Protein AF-A0A2K5IT65-F1 (afdb_monomer)

Mean predicted aligned error: 13.85 Å

Foldseek 3Di:
DDDDDDDDDDDDDPPPPCVPPPPPPDPPPVPVVVLLVVLLVVVLVVLVVVCVVLVHDLPDADAAEDEDPPVCPSVVVSCVVCVVVSCVRSVYHYYYDDDDPPDDDSDDDDDDDDSDDD

Secondary structure (DSSP, 8-state):
-------------------------------HHHHHHHHHHHHHHHHHHHHHHTT--TTS---EEE---TTTHHHHHHHHHTHHHHHHHH-S-EEESPPPTTS---------------

Sequence (118 aa):
MYTFAQATGGTAQFEAHSDAQALVLLDVTPDQSMVDEGMAREVINRIQKLRKKCSLVPTDEITVYYKAKSEGRYLNNVIESHTDFIFATIKAPLKPYPVSPSDEVLIQEKTQVSPEFH

InterPro domains:
  IPR023586 Isoleucine-tRNA ligase, type 2 [PTHR42780] (4-112)

Organism: Colobus angolensis palliatus (NCBI:txid336983)

Nearest PDB structures (foldseek):
  7wrs-assembly1_B  TM=9.332E-01  e=6.684E-08  Gallus gallus
  8wnd-assembly1_A  TM=8.998E-01  e=1.574E-03  Saccharomyces cerevisiae
  5euc-assembly1_B  TM=5.246E-01  e=2.718E+00  Trypanosoma cruzi strain CL Brener
  8c6r-assembly1_A  TM=3.694E-01  e=9.202E-01  Agrobacterium tumefaciens
  8cdo-assembly1_A  TM=3.617E-01  e=1.265E+00  Agrobacterium tumefaciens

pLDDT: mean 74.47, std 20.79, range [34.03, 93.44]

Solvent-accessible surface area (backbone atoms only — not comparable to full-atom values): 8153 Å² total; per-residue (Å²): 143,84,84,90,82,88,84,89,86,81,96,75,79,93,73,83,77,72,68,78,76,77,79,80,81,75,82,78,61,78,57,62,64,59,57,37,50,52,49,44,51,48,54,48,54,50,55,54,51,52,37,52,76,71,72,54,57,89,85,60,89,56,78,47,70,46,78,70,60,98,83,26,63,60,60,51,50,32,48,65,77,37,41,67,64,46,32,74,72,66,71,39,59,76,42,70,57,77,77,58,93,88,60,84,82,89,78,87,86,87,81,86,87,74,92,77,87,128

Radius of gyration: 27.53 Å; Cα contacts (8 Å, |Δi|>4): 60; chains: 1; bounding box: 74×35×68 Å

Structure (mmCIF, N/CA/C/O backbone):
data_AF-A0A2K5IT65-F1
#
_entry.id   AF-A0A2K5IT65-F1
#
loop_
_atom_site.group_PDB
_atom_site.id
_atom_site.type_symbol
_atom_site.label_atom_id
_atom_site.label_alt_id
_atom_site.label_comp_id
_atom_site.label_asym_id
_atom_site.label_entity_id
_atom_site.label_seq_id
_atom_site.pdbx_PDB_ins_code
_atom_site.Cartn_x
_atom_site.Cartn_y
_atom_site.Cartn_z
_atom_site.occupancy
_atom_site.B_iso_or_equiv
_atom_site.auth_seq_id
_atom_site.auth_comp_id
_atom_site.auth_asym_id
_atom_site.auth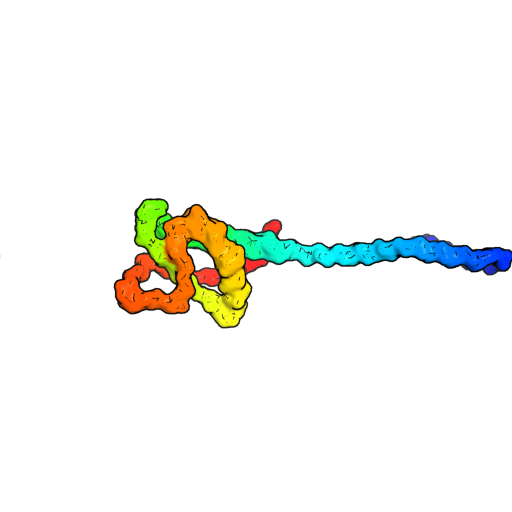_atom_id
_atom_site.pdbx_PDB_model_num
ATOM 1 N N . MET A 1 1 ? 53.528 -0.517 -23.993 1.00 41.59 1 MET A N 1
ATOM 2 C CA . MET A 1 1 ? 54.253 -0.045 -25.192 1.00 41.59 1 MET A CA 1
ATOM 3 C C . MET A 1 1 ? 54.888 -1.256 -25.861 1.00 41.59 1 MET A C 1
ATOM 5 O O . MET A 1 1 ? 56.001 -1.604 -25.499 1.00 41.59 1 MET A O 1
ATOM 9 N N . TYR A 1 2 ? 54.175 -1.939 -26.759 1.00 34.69 2 TYR A N 1
ATOM 10 C CA . TYR A 1 2 ? 54.758 -3.005 -27.581 1.00 34.69 2 TYR A CA 1
ATOM 11 C C . TYR A 1 2 ? 54.248 -2.867 -29.017 1.00 34.69 2 TYR A C 1
ATOM 13 O O . TYR A 1 2 ? 53.066 -2.624 -29.246 1.00 34.69 2 TYR A O 1
ATOM 21 N N . THR A 1 3 ? 55.202 -2.914 -29.941 1.00 40.16 3 THR A N 1
ATOM 22 C CA . THR A 1 3 ? 55.154 -2.413 -31.318 1.00 40.16 3 THR A CA 1
ATOM 23 C C . THR A 1 3 ? 54.688 -3.484 -32.306 1.00 40.16 3 THR A C 1
ATOM 25 O O . THR A 1 3 ? 55.042 -4.652 -32.177 1.00 40.16 3 THR A O 1
ATOM 28 N N . PHE A 1 4 ? 53.916 -3.055 -33.307 1.00 41.62 4 PHE A N 1
ATOM 29 C CA . PHE A 1 4 ? 53.435 -3.842 -34.447 1.00 41.62 4 PHE A CA 1
ATOM 30 C C . PHE A 1 4 ? 54.568 -4.193 -35.428 1.00 41.62 4 PHE A C 1
ATOM 32 O O . PHE A 1 4 ? 55.376 -3.329 -35.767 1.00 41.62 4 PHE A O 1
ATOM 39 N N . ALA A 1 5 ? 54.559 -5.412 -35.972 1.00 43.38 5 ALA A N 1
ATOM 40 C CA . ALA A 1 5 ? 55.272 -5.756 -37.201 1.00 43.38 5 ALA A CA 1
ATOM 41 C C . ALA A 1 5 ? 54.333 -6.557 -38.114 1.00 43.38 5 ALA A C 1
ATOM 43 O O . ALA A 1 5 ? 53.915 -7.663 -37.780 1.00 43.38 5 ALA A O 1
ATOM 44 N N . GLN A 1 6 ? 53.978 -5.965 -39.252 1.00 45.03 6 GLN A N 1
ATOM 45 C CA . GLN A 1 6 ? 53.212 -6.597 -40.320 1.00 45.03 6 GLN A CA 1
ATOM 46 C C . GLN A 1 6 ? 54.204 -7.140 -41.354 1.00 45.03 6 GLN A C 1
ATOM 48 O O . GLN A 1 6 ? 55.008 -6.378 -41.887 1.00 45.03 6 GLN A O 1
ATOM 53 N N . ALA A 1 7 ? 54.152 -8.443 -41.632 1.00 39.12 7 ALA A N 1
ATOM 54 C CA . ALA A 1 7 ? 54.879 -9.069 -42.731 1.00 39.12 7 ALA A CA 1
ATOM 55 C C . ALA A 1 7 ? 53.872 -9.630 -43.741 1.00 39.12 7 ALA A C 1
ATOM 57 O O . ALA A 1 7 ? 52.944 -10.358 -43.392 1.00 39.12 7 ALA A O 1
ATOM 58 N N . THR A 1 8 ? 54.046 -9.218 -44.990 1.00 43.62 8 THR A N 1
ATOM 59 C CA . THR A 1 8 ? 53.269 -9.579 -46.171 1.00 43.62 8 THR A CA 1
ATOM 60 C C . THR A 1 8 ? 53.804 -10.862 -46.809 1.00 43.62 8 THR A C 1
ATOM 62 O O . THR A 1 8 ? 55.013 -11.028 -46.946 1.00 43.62 8 THR A O 1
ATOM 65 N N . GLY A 1 9 ? 52.902 -11.725 -47.290 1.00 36.69 9 GLY A N 1
ATOM 66 C CA . GLY A 1 9 ? 53.214 -12.718 -48.326 1.00 36.69 9 GLY A CA 1
ATOM 67 C C . GLY A 1 9 ? 52.650 -14.117 -48.077 1.00 36.69 9 GLY A C 1
ATOM 68 O O . GLY A 1 9 ? 53.158 -14.845 -47.234 1.00 36.69 9 GLY A O 1
ATOM 69 N N . GLY A 1 10 ? 51.655 -14.520 -48.875 1.00 34.03 10 GLY A N 1
ATOM 70 C CA . GLY A 1 10 ? 51.246 -15.923 -48.996 1.00 34.03 10 GLY A CA 1
ATOM 71 C C . GLY A 1 10 ? 49.784 -16.104 -49.393 1.00 34.03 10 GLY A C 1
ATOM 72 O O . GLY A 1 10 ? 48.895 -16.026 -48.556 1.00 34.03 10 GLY A O 1
ATOM 73 N N . THR A 1 11 ? 49.526 -16.359 -50.674 1.00 45.88 11 THR A N 1
ATOM 74 C CA . THR A 1 11 ? 48.224 -16.797 -51.193 1.00 45.88 11 THR A CA 1
ATOM 75 C C . THR A 1 11 ? 47.867 -18.190 -50.668 1.00 45.88 11 THR A C 1
ATOM 77 O O . THR A 1 11 ? 48.517 -19.155 -51.064 1.00 45.88 11 THR A O 1
ATOM 80 N N . ALA A 1 12 ? 46.811 -18.318 -49.861 1.00 40.81 12 ALA A N 1
ATOM 81 C CA . ALA A 1 12 ? 46.063 -19.567 -49.708 1.00 40.81 12 ALA A CA 1
ATOM 82 C C . ALA A 1 12 ? 44.671 -19.310 -49.103 1.00 40.81 12 ALA A C 1
ATOM 84 O O . ALA A 1 12 ? 44.557 -18.820 -47.988 1.00 40.81 12 ALA A O 1
ATOM 85 N N . GLN A 1 13 ? 43.651 -19.681 -49.883 1.00 43.72 13 GLN A N 1
ATOM 86 C CA . GLN A 1 13 ? 42.321 -20.137 -49.466 1.00 43.72 13 GLN A CA 1
ATOM 87 C C . GLN A 1 13 ? 41.456 -19.175 -48.635 1.00 43.72 13 GLN A C 1
ATOM 89 O O . GLN A 1 13 ? 41.585 -19.026 -47.426 1.00 43.72 13 GLN A O 1
ATOM 94 N N . PHE A 1 14 ? 40.466 -18.599 -49.322 1.00 43.28 14 PHE A N 1
ATOM 95 C CA . PHE A 1 14 ? 39.227 -18.139 -48.708 1.00 43.28 14 PHE A CA 1
ATOM 96 C C . PHE A 1 14 ? 38.537 -19.318 -48.001 1.00 43.28 14 PHE A C 1
ATOM 98 O O . PHE A 1 14 ? 37.712 -20.003 -48.595 1.00 43.28 14 PHE A O 1
ATOM 105 N N . GLU A 1 15 ? 38.843 -19.530 -46.728 1.00 35.16 15 GLU A N 1
ATOM 106 C CA . GLU A 1 15 ? 37.903 -20.118 -45.777 1.00 35.16 15 GLU A CA 1
ATOM 107 C C . GLU A 1 15 ? 37.405 -18.987 -44.886 1.00 35.16 15 GLU A C 1
ATOM 109 O O . GLU A 1 15 ? 37.878 -18.751 -43.777 1.00 35.16 15 GLU A O 1
ATOM 114 N N . ALA A 1 16 ? 36.428 -18.241 -45.403 1.00 41.69 16 ALA A N 1
ATOM 115 C CA . ALA A 1 16 ? 35.559 -17.441 -44.557 1.00 41.69 16 ALA A CA 1
ATOM 116 C C . ALA A 1 16 ? 34.657 -18.405 -43.773 1.00 41.69 16 ALA A C 1
ATOM 118 O O . ALA A 1 16 ? 33.470 -18.539 -44.059 1.00 41.69 16 ALA A O 1
ATOM 119 N N . HIS A 1 17 ? 35.225 -19.102 -42.789 1.00 43.69 17 HIS A N 1
ATOM 120 C CA . HIS A 1 17 ? 34.434 -19.689 -41.722 1.00 43.69 17 HIS A CA 1
ATOM 121 C C . HIS A 1 17 ? 34.071 -18.545 -40.773 1.00 43.69 17 HIS A C 1
ATOM 123 O O . HIS A 1 17 ? 34.653 -18.365 -39.706 1.00 43.69 17 HIS A O 1
ATOM 129 N N . SER A 1 18 ? 33.136 -17.699 -41.216 1.00 44.59 18 SER A N 1
ATOM 130 C CA . SER A 1 18 ? 32.352 -16.867 -40.308 1.00 44.59 18 SER A CA 1
ATOM 131 C C . SER A 1 18 ? 31.440 -17.802 -39.529 1.00 44.59 18 SER A C 1
ATOM 133 O O . SER A 1 18 ? 30.239 -17.873 -39.778 1.00 44.59 18 SER A O 1
ATOM 135 N N . ASP A 1 19 ? 32.041 -18.553 -38.610 1.00 45.25 19 ASP A N 1
ATOM 136 C CA . ASP A 1 19 ? 31.306 -19.196 -37.544 1.00 45.25 19 ASP A CA 1
ATOM 137 C C . ASP A 1 19 ? 30.700 -18.049 -36.749 1.00 45.25 19 ASP A C 1
ATOM 139 O O . ASP A 1 19 ? 31.412 -17.186 -36.225 1.00 45.25 19 ASP A O 1
ATOM 143 N N . ALA A 1 20 ? 29.378 -17.950 -36.833 1.00 53.56 20 ALA A N 1
ATOM 144 C CA . ALA A 1 20 ? 28.599 -16.845 -36.327 1.00 53.56 20 ALA A CA 1
ATOM 145 C C . ALA A 1 20 ? 28.956 -16.603 -34.856 1.00 53.56 20 ALA A C 1
ATOM 147 O O . ALA A 1 20 ? 28.435 -17.264 -33.959 1.00 53.56 20 ALA A O 1
ATOM 148 N N . GLN A 1 21 ? 29.838 -15.631 -34.601 1.00 50.88 21 GLN A N 1
ATOM 149 C CA . GLN A 1 21 ? 29.978 -15.042 -33.282 1.00 50.88 21 GLN A CA 1
ATOM 150 C C . GLN A 1 21 ? 28.667 -14.315 -33.022 1.00 50.88 21 GLN A C 1
ATOM 152 O O . GLN A 1 21 ? 28.487 -13.153 -33.384 1.00 50.88 21 GLN A O 1
ATOM 157 N N . ALA A 1 22 ? 27.711 -15.050 -32.461 1.00 55.25 22 ALA A N 1
ATOM 158 C CA . ALA A 1 22 ? 26.505 -14.489 -31.906 1.00 55.25 22 ALA A CA 1
ATOM 159 C C . ALA A 1 22 ? 26.941 -13.481 -30.840 1.00 55.25 22 ALA A C 1
ATOM 161 O O . ALA A 1 22 ? 27.386 -13.840 -29.750 1.00 55.25 22 ALA A O 1
ATOM 162 N N . LEU A 1 23 ? 26.861 -12.202 -31.190 1.00 40.75 23 LEU A N 1
ATOM 163 C CA . LEU A 1 23 ? 27.019 -11.118 -30.246 1.00 40.75 23 LEU A CA 1
ATOM 164 C C . LEU A 1 23 ? 25.726 -11.064 -29.428 1.00 40.75 23 LEU A C 1
ATOM 166 O O . LEU A 1 23 ? 24.722 -10.507 -29.869 1.00 40.75 23 LEU A O 1
ATOM 170 N N . VAL A 1 24 ? 25.721 -11.691 -28.253 1.00 47.12 24 VAL A N 1
ATOM 171 C CA . VAL A 1 24 ? 24.620 -11.534 -27.299 1.00 47.12 24 VAL A CA 1
ATOM 172 C C . VAL A 1 24 ? 24.844 -10.219 -26.557 1.00 47.12 24 VAL A C 1
ATOM 174 O O . VAL A 1 24 ? 25.583 -10.154 -25.578 1.00 47.12 24 VAL A O 1
ATOM 177 N N . LEU A 1 25 ? 24.221 -9.151 -27.050 1.00 37.69 25 LEU A N 1
ATOM 178 C CA . LEU A 1 25 ? 24.023 -7.920 -26.289 1.00 37.69 25 LEU A CA 1
ATOM 179 C C . LEU A 1 25 ? 22.907 -8.181 -25.272 1.00 37.69 25 LEU A C 1
ATOM 181 O O . LEU A 1 25 ? 21.728 -8.029 -25.580 1.00 37.69 25 LEU A O 1
ATOM 185 N N . LEU A 1 26 ? 23.280 -8.639 -24.078 1.00 42.16 26 LEU A N 1
ATOM 186 C CA . LEU A 1 26 ? 22.360 -8.694 -22.949 1.00 42.16 26 LEU A CA 1
ATOM 187 C C . LEU A 1 26 ? 22.270 -7.283 -22.360 1.00 42.16 26 LEU A C 1
ATOM 189 O O . LEU A 1 26 ? 23.191 -6.829 -21.682 1.00 42.16 26 LEU A O 1
ATOM 193 N N . ASP A 1 27 ? 21.182 -6.581 -22.663 1.00 43.19 27 ASP A N 1
ATOM 194 C CA . ASP A 1 27 ? 20.818 -5.346 -21.974 1.00 43.19 27 ASP A CA 1
ATOM 195 C C . ASP A 1 27 ? 20.469 -5.700 -20.519 1.00 43.19 27 ASP A C 1
ATOM 197 O O . ASP A 1 27 ? 19.353 -6.106 -20.205 1.00 43.19 27 ASP A O 1
ATOM 201 N N . VAL A 1 28 ? 21.462 -5.639 -19.629 1.00 50.66 28 VAL A N 1
ATOM 202 C CA . VAL A 1 28 ? 21.251 -5.622 -18.176 1.00 50.66 28 VAL A CA 1
ATOM 203 C C . VAL A 1 28 ? 20.919 -4.190 -17.772 1.00 50.66 28 VAL A C 1
ATOM 205 O O . VAL A 1 28 ? 21.689 -3.500 -17.104 1.00 50.66 28 VAL A O 1
ATOM 208 N N . THR A 1 29 ? 19.745 -3.725 -18.187 1.00 53.25 29 THR A N 1
ATOM 209 C CA . THR A 1 29 ? 19.055 -2.682 -17.433 1.00 53.25 29 THR A CA 1
ATOM 210 C C . THR A 1 29 ? 18.845 -3.268 -16.028 1.00 53.25 29 THR A C 1
ATOM 212 O O . THR A 1 29 ? 18.441 -4.431 -15.950 1.00 53.25 29 THR A O 1
ATOM 215 N N . PRO A 1 30 ? 19.165 -2.573 -14.913 1.00 53.09 30 PRO A N 1
ATOM 216 C CA . PRO A 1 30 ? 18.783 -3.063 -13.587 1.00 53.09 30 PRO A CA 1
ATOM 217 C C . PRO A 1 30 ? 17.314 -3.462 -13.665 1.00 53.09 30 PRO A C 1
ATOM 219 O O . PRO A 1 30 ? 16.506 -2.652 -14.117 1.00 53.09 30 PRO A O 1
ATOM 222 N N . ASP A 1 31 ? 17.022 -4.731 -13.367 1.00 71.56 31 ASP A N 1
ATOM 223 C CA . ASP A 1 31 ? 15.739 -5.352 -13.682 1.00 71.56 31 ASP A CA 1
ATOM 224 C C . ASP A 1 31 ? 14.635 -4.458 -13.118 1.00 71.56 31 ASP A C 1
ATOM 226 O O . ASP A 1 31 ? 14.492 -4.330 -11.902 1.00 71.56 31 ASP A O 1
ATOM 230 N N . GLN A 1 32 ? 13.925 -3.745 -13.998 1.00 75.81 32 GLN A N 1
ATOM 231 C CA . GLN A 1 32 ? 12.949 -2.727 -13.609 1.00 75.81 32 GLN A CA 1
ATOM 232 C C . GLN A 1 32 ? 11.921 -3.327 -12.639 1.00 75.81 32 GLN A C 1
ATOM 234 O O . GLN A 1 32 ? 11.434 -2.631 -11.752 1.00 75.81 32 GLN A O 1
ATOM 239 N N . SER A 1 33 ? 11.684 -4.642 -12.729 1.00 81.75 33 SER A N 1
ATOM 240 C CA . SER A 1 33 ? 10.854 -5.385 -11.786 1.00 81.75 33 SER A CA 1
ATOM 241 C C . SER A 1 33 ? 11.377 -5.349 -10.343 1.00 81.75 33 SER A C 1
ATOM 243 O O . SER A 1 33 ? 10.582 -5.194 -9.421 1.00 81.75 33 SER A O 1
ATOM 245 N N . MET A 1 34 ? 12.694 -5.405 -10.116 1.00 84.81 34 MET A N 1
ATOM 246 C CA . MET A 1 34 ? 13.295 -5.285 -8.782 1.00 84.81 34 MET A CA 1
ATOM 247 C C . MET A 1 34 ? 13.089 -3.884 -8.197 1.00 84.81 34 MET A C 1
ATOM 249 O O . MET A 1 34 ? 12.836 -3.740 -6.999 1.00 84.81 34 MET A O 1
ATOM 253 N N . VAL A 1 35 ? 13.184 -2.848 -9.036 1.00 84.50 35 VAL A N 1
ATOM 254 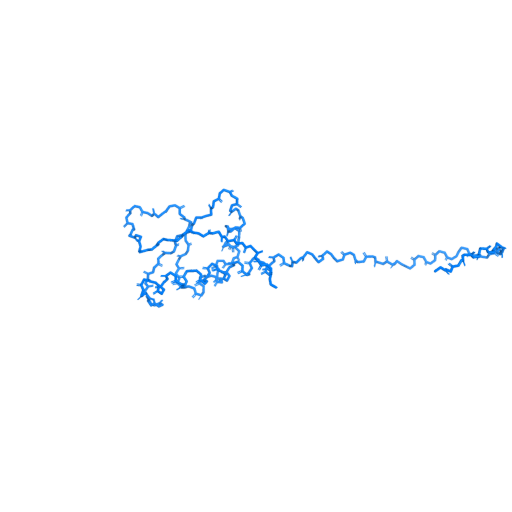C CA . VAL A 1 35 ? 12.950 -1.455 -8.622 1.00 84.50 35 VAL A CA 1
ATOM 255 C C . VAL A 1 35 ? 11.471 -1.242 -8.289 1.00 84.50 35 VAL A C 1
ATOM 257 O O . VAL A 1 35 ? 11.148 -0.658 -7.250 1.00 84.50 35 VAL A O 1
ATOM 260 N N . ASP A 1 36 ? 10.577 -1.765 -9.126 1.00 88.44 36 ASP A N 1
ATOM 261 C CA . ASP A 1 36 ? 9.129 -1.693 -8.937 1.00 88.44 36 ASP A CA 1
ATOM 262 C C . ASP A 1 36 ? 8.702 -2.432 -7.660 1.00 88.44 36 ASP A C 1
ATOM 264 O O . ASP A 1 36 ? 7.960 -1.892 -6.837 1.00 88.44 36 ASP A O 1
ATOM 268 N N . GLU A 1 37 ? 9.231 -3.636 -7.429 1.00 90.12 37 GLU A N 1
ATOM 269 C CA . GLU A 1 37 ? 8.951 -4.418 -6.225 1.00 90.12 37 GLU A CA 1
ATOM 270 C C . GLU A 1 37 ? 9.514 -3.728 -4.969 1.00 90.12 37 GLU A C 1
ATOM 272 O O . GLU A 1 37 ? 8.863 -3.686 -3.920 1.00 90.12 37 GLU A O 1
ATOM 277 N N . GLY A 1 38 ? 10.712 -3.139 -5.059 1.00 89.50 38 GLY A N 1
ATOM 278 C CA . GLY A 1 38 ? 11.293 -2.304 -4.004 1.00 89.50 38 GLY A CA 1
ATOM 279 C C . GLY A 1 38 ? 10.388 -1.123 -3.643 1.00 89.50 38 GLY A C 1
ATOM 280 O O . GLY A 1 38 ? 10.121 -0.872 -2.464 1.00 89.50 38 GLY A O 1
ATOM 281 N N . MET A 1 39 ? 9.825 -0.462 -4.652 1.00 89.56 39 MET A N 1
ATOM 282 C CA . MET A 1 39 ? 8.855 0.615 -4.464 1.00 89.56 39 MET A CA 1
ATOM 283 C C . MET A 1 39 ? 7.538 0.124 -3.857 1.00 89.56 39 MET A C 1
ATOM 285 O O . MET A 1 39 ? 7.016 0.762 -2.940 1.00 89.56 39 MET A O 1
ATOM 289 N N . ALA A 1 40 ? 7.025 -1.034 -4.276 1.00 91.12 40 ALA A N 1
ATOM 290 C CA . ALA A 1 40 ? 5.848 -1.645 -3.661 1.00 91.12 40 ALA A CA 1
ATOM 291 C C . ALA A 1 40 ? 6.084 -1.951 -2.168 1.00 91.12 40 ALA A C 1
ATOM 293 O O . ALA A 1 40 ? 5.232 -1.656 -1.322 1.00 91.12 40 ALA A O 1
ATOM 294 N N . ARG A 1 41 ? 7.272 -2.464 -1.810 1.00 93.44 41 ARG A N 1
ATOM 295 C CA . ARG A 1 41 ? 7.679 -2.668 -0.407 1.00 93.44 41 ARG A CA 1
ATOM 296 C C . ARG A 1 41 ? 7.743 -1.359 0.367 1.00 93.44 41 ARG A C 1
ATOM 298 O O . ARG A 1 41 ? 7.321 -1.317 1.525 1.00 93.44 41 ARG A O 1
ATOM 305 N N . GLU A 1 42 ? 8.245 -0.286 -0.238 1.00 91.38 42 GLU A N 1
ATOM 306 C CA . GLU A 1 42 ? 8.233 1.018 0.414 1.00 91.38 42 GLU A CA 1
ATOM 307 C C . GLU A 1 42 ? 6.799 1.494 0.686 1.00 91.38 42 GLU A C 1
ATOM 309 O O . GLU A 1 42 ? 6.505 1.881 1.820 1.00 91.38 42 GLU A O 1
ATOM 314 N N . VAL A 1 43 ? 5.888 1.392 -0.286 1.00 90.56 43 VAL A N 1
ATOM 315 C CA . VAL A 1 43 ? 4.466 1.738 -0.102 1.00 90.56 43 VAL A CA 1
ATOM 316 C C . VAL A 1 43 ? 3.868 0.976 1.085 1.00 90.56 43 VAL A C 1
ATOM 318 O O . VAL A 1 43 ? 3.302 1.596 1.991 1.00 90.56 43 VAL A O 1
ATOM 321 N N . ILE A 1 44 ? 4.065 -0.345 1.145 1.00 93.19 44 ILE A N 1
ATOM 322 C CA . ILE A 1 44 ? 3.6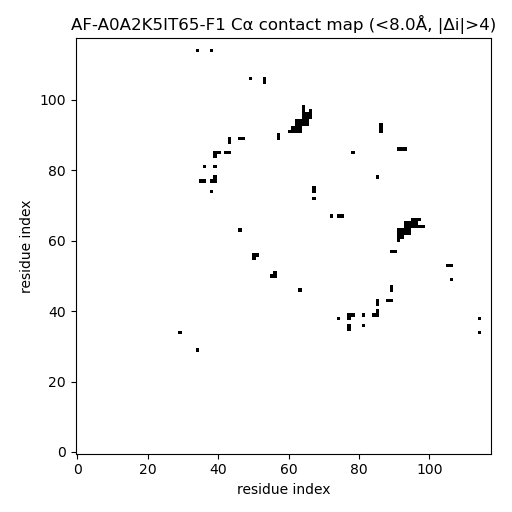24 -1.188 2.268 1.00 93.19 44 ILE A CA 1
ATOM 323 C C . ILE A 1 44 ? 4.193 -0.672 3.594 1.00 93.19 44 ILE A C 1
ATOM 325 O O . 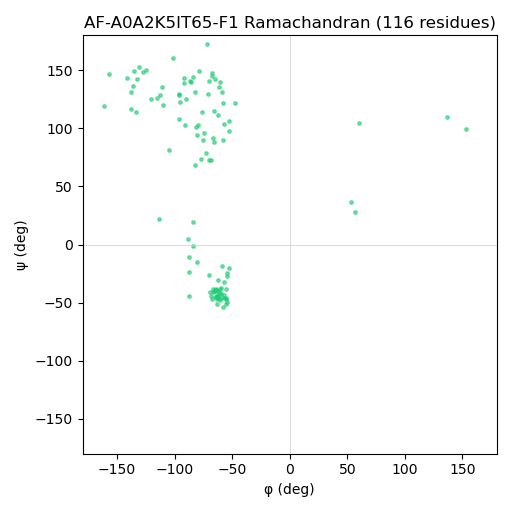ILE A 1 44 ? 3.448 -0.449 4.554 1.00 93.19 44 ILE A O 1
ATOM 329 N N . ASN A 1 45 ? 5.506 -0.444 3.655 1.00 93.44 45 ASN A N 1
ATOM 330 C CA . ASN A 1 45 ? 6.185 0.009 4.866 1.00 93.44 45 ASN A CA 1
ATOM 331 C C . ASN A 1 45 ? 5.635 1.350 5.365 1.00 93.44 45 ASN A C 1
ATOM 333 O O . ASN A 1 45 ? 5.509 1.560 6.575 1.00 93.44 45 ASN A O 1
ATOM 337 N N . ARG A 1 46 ? 5.290 2.269 4.457 1.00 91.75 46 ARG A N 1
ATOM 338 C CA . ARG A 1 46 ? 4.688 3.558 4.822 1.00 91.75 46 ARG A CA 1
ATOM 339 C C . ARG A 1 46 ? 3.291 3.377 5.392 1.00 91.75 46 ARG A C 1
ATOM 341 O O . ARG A 1 46 ? 3.022 3.896 6.473 1.00 91.75 46 ARG A O 1
ATOM 348 N N . ILE A 1 47 ? 2.446 2.582 4.739 1.00 92.12 47 ILE A N 1
ATOM 349 C CA . ILE A 1 47 ? 1.091 2.279 5.220 1.00 92.12 47 ILE A CA 1
ATOM 350 C C . ILE A 1 47 ? 1.146 1.663 6.623 1.00 92.12 47 ILE A C 1
ATOM 352 O O . ILE A 1 47 ? 0.443 2.101 7.533 1.00 92.12 47 ILE A O 1
ATOM 356 N N . GLN A 1 48 ? 2.041 0.700 6.842 1.00 92.75 48 GLN A N 1
ATOM 357 C CA . GLN A 1 48 ? 2.212 0.065 8.148 1.00 92.75 48 GLN A CA 1
ATOM 358 C C . GLN A 1 48 ? 2.708 1.042 9.224 1.00 92.75 48 GLN A C 1
ATOM 360 O O . GLN A 1 48 ? 2.246 0.985 10.365 1.00 92.75 48 GLN A O 1
ATOM 365 N N . LYS A 1 49 ? 3.627 1.957 8.886 1.00 93.38 49 LYS A N 1
ATOM 366 C CA . LYS A 1 49 ? 4.072 3.015 9.808 1.00 93.38 49 LYS A CA 1
ATOM 367 C C . LYS A 1 49 ? 2.920 3.949 10.183 1.00 93.38 49 LYS A C 1
ATOM 369 O O . LYS A 1 49 ? 2.782 4.268 11.360 1.00 93.38 49 LYS A O 1
ATOM 374 N N . LEU A 1 50 ? 2.086 4.352 9.222 1.00 93.19 50 LEU A N 1
ATOM 375 C CA . LEU A 1 50 ? 0.903 5.182 9.475 1.00 93.19 50 LEU A CA 1
ATOM 376 C C . LEU A 1 50 ? -0.101 4.475 10.387 1.00 93.19 50 LEU A C 1
ATOM 378 O O . LEU A 1 50 ? -0.548 5.061 11.368 1.00 93.19 50 LEU A O 1
ATOM 382 N N . ARG A 1 51 ? -0.360 3.187 10.139 1.00 92.62 51 ARG A N 1
ATOM 383 C CA . ARG A 1 51 ? -1.233 2.361 10.982 1.00 92.62 51 ARG A CA 1
ATOM 384 C C . ARG A 1 51 ? -0.778 2.361 12.444 1.00 92.62 51 ARG A C 1
ATOM 386 O O . ARG A 1 51 ? -1.575 2.612 13.342 1.00 92.62 51 ARG A O 1
ATOM 393 N N . L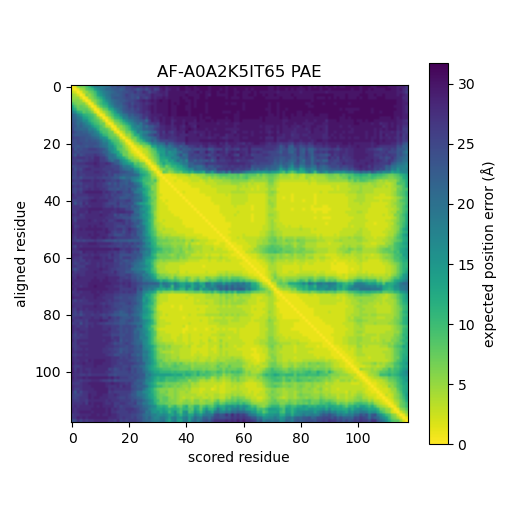YS A 1 52 ? 0.526 2.172 12.674 1.00 92.50 52 LYS A N 1
ATOM 394 C CA . LYS A 1 52 ? 1.128 2.213 14.017 1.00 92.50 52 LYS A CA 1
ATOM 395 C C . LYS A 1 52 ? 1.027 3.592 14.675 1.00 92.50 52 LYS A C 1
ATOM 397 O O . LYS A 1 52 ? 0.775 3.654 15.871 1.00 92.50 52 LYS A O 1
ATOM 402 N N . LYS A 1 53 ? 1.201 4.689 13.923 1.00 93.38 53 LYS A N 1
ATOM 403 C CA . LYS A 1 53 ? 1.059 6.064 14.450 1.00 93.38 53 LYS A CA 1
ATOM 404 C C . LYS A 1 53 ? -0.363 6.351 14.950 1.00 93.38 53 LYS A C 1
ATOM 406 O O . LYS A 1 53 ? -0.521 7.125 15.885 1.00 93.38 53 LYS A O 1
ATOM 411 N N . CYS A 1 54 ? -1.368 5.714 14.352 1.00 91.69 54 CYS A N 1
ATOM 412 C CA . CYS A 1 54 ? -2.766 5.792 14.779 1.00 91.69 54 CYS A CA 1
ATOM 413 C C . CYS A 1 54 ? -3.151 4.742 15.832 1.00 91.69 54 CYS A C 1
ATOM 415 O O . CYS A 1 54 ? -4.326 4.641 16.168 1.00 91.69 54 CYS A O 1
ATOM 417 N N . SER A 1 55 ? -2.199 3.941 16.330 1.00 92.12 55 SER A N 1
ATOM 418 C CA . SER A 1 55 ? -2.455 2.828 17.258 1.00 92.12 55 SER A CA 1
ATOM 419 C C . SER A 1 55 ? -3.449 1.781 16.732 1.00 92.12 55 SER A C 1
ATOM 421 O O . SER A 1 55 ? -4.112 1.109 17.516 1.00 92.12 55 SER A O 1
ATOM 423 N N . LEU A 1 56 ? -3.533 1.624 15.409 1.00 91.00 56 LEU A N 1
ATOM 424 C CA . LEU A 1 56 ? -4.419 0.662 14.756 1.00 91.00 56 LEU A CA 1
ATOM 425 C C . LEU A 1 56 ? -3.771 -0.730 14.693 1.00 91.00 56 LEU A C 1
ATOM 427 O O . LEU A 1 56 ? -2.567 -0.873 14.446 1.00 91.00 56 LEU A O 1
ATOM 431 N N . VAL A 1 57 ? -4.584 -1.769 14.844 1.00 87.94 57 VAL A N 1
ATOM 432 C CA . VAL A 1 57 ? -4.205 -3.185 14.761 1.00 87.94 57 VAL A CA 1
ATOM 433 C C . VAL A 1 57 ? -4.599 -3.792 13.407 1.00 87.94 57 VAL A C 1
ATOM 435 O O . VAL A 1 57 ? -5.460 -3.244 12.723 1.00 87.94 57 VAL A O 1
ATOM 438 N N . PRO A 1 58 ? -4.000 -4.926 12.978 1.00 82.88 58 PRO A N 1
ATOM 439 C CA . PRO A 1 58 ? -4.287 -5.569 11.688 1.00 82.88 58 PRO A CA 1
ATOM 440 C C . PRO A 1 58 ? -5.756 -5.909 11.408 1.00 82.88 58 PRO A C 1
ATOM 442 O O . PRO A 1 58 ? -6.131 -6.015 10.242 1.00 82.88 58 PRO A O 1
ATOM 445 N N . THR A 1 59 ? -6.561 -6.085 12.455 1.00 86.62 59 THR A N 1
ATOM 446 C CA . THR A 1 59 ? -7.995 -6.397 12.380 1.00 86.62 59 THR A CA 1
ATOM 447 C C . THR A 1 59 ? -8.871 -5.177 12.122 1.00 86.62 59 THR A C 1
ATOM 449 O O . THR A 1 59 ? -10.032 -5.354 11.776 1.00 86.62 59 THR A O 1
ATOM 452 N N . ASP A 1 60 ? -8.341 -3.963 12.286 1.00 89.56 60 ASP A N 1
ATOM 453 C CA . ASP A 1 60 ? -9.117 -2.747 12.057 1.00 89.56 60 ASP A CA 1
ATOM 454 C C . ASP A 1 60 ? -9.386 -2.562 10.566 1.00 89.56 60 ASP A C 1
ATOM 456 O O . ASP A 1 60 ? -8.460 -2.597 9.747 1.00 89.56 60 ASP A O 1
ATOM 460 N N . GLU A 1 61 ? -10.645 -2.326 10.216 1.00 90.50 61 GLU A N 1
ATOM 461 C CA . GLU A 1 61 ? -11.038 -2.028 8.847 1.00 90.50 61 GLU A CA 1
ATOM 462 C C . GLU A 1 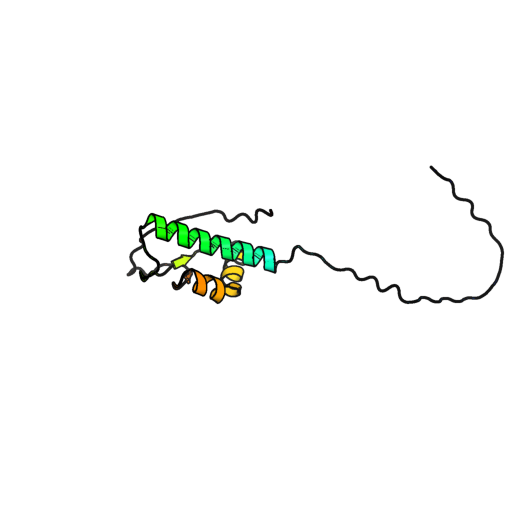61 ? -10.671 -0.581 8.506 1.00 90.50 61 GLU A C 1
ATOM 464 O O . GLU A 1 61 ? -11.208 0.372 9.067 1.00 90.50 61 GLU A O 1
ATOM 469 N N . ILE A 1 62 ? -9.733 -0.417 7.574 1.00 91.69 62 ILE A N 1
ATOM 470 C CA . ILE A 1 62 ? -9.298 0.887 7.071 1.00 91.69 62 ILE A CA 1
ATOM 471 C C . ILE A 1 62 ? -9.291 0.891 5.550 1.00 91.69 62 ILE A C 1
ATOM 473 O O . ILE A 1 62 ? -9.070 -0.139 4.917 1.00 91.69 62 ILE A O 1
ATOM 477 N N . THR A 1 63 ? -9.467 2.070 4.960 1.00 92.88 63 THR A N 1
ATOM 478 C CA . THR A 1 63 ? -9.225 2.296 3.532 1.00 92.88 63 THR A CA 1
ATOM 479 C C . THR A 1 63 ? -8.026 3.217 3.378 1.00 92.88 63 THR A C 1
ATOM 481 O O . THR A 1 63 ? -7.963 4.278 3.997 1.00 92.88 63 THR A O 1
ATOM 484 N N . VAL A 1 64 ? -7.065 2.815 2.552 1.00 92.50 64 VAL A N 1
ATOM 485 C CA . VAL A 1 64 ? -5.879 3.615 2.258 1.00 92.50 64 VAL A CA 1
ATOM 486 C C . VAL A 1 64 ? -6.118 4.387 0.971 1.00 92.50 64 VAL A C 1
ATOM 488 O O . VAL A 1 64 ? -6.454 3.799 -0.055 1.00 92.50 64 VAL A O 1
ATOM 491 N N . TYR A 1 65 ? -5.897 5.698 1.011 1.00 92.31 65 TYR A N 1
ATOM 492 C CA . TYR A 1 65 ? -5.964 6.549 -0.171 1.00 92.31 65 TYR A CA 1
ATOM 493 C C . TYR A 1 65 ? -4.573 7.055 -0.556 1.00 92.31 65 TYR A C 1
ATOM 495 O O . TYR A 1 65 ? -3.813 7.497 0.306 1.00 92.31 65 TYR A O 1
ATOM 503 N N . TYR A 1 66 ? -4.240 7.025 -1.848 1.00 89.50 66 TYR A N 1
ATOM 504 C CA . TYR A 1 66 ? -2.951 7.498 -2.359 1.00 89.50 66 TYR A CA 1
ATOM 505 C C . TYR A 1 66 ? -3.117 8.553 -3.453 1.00 89.50 66 TYR A C 1
ATOM 507 O O . TYR A 1 66 ? -4.084 8.565 -4.211 1.00 89.50 66 TYR A O 1
ATOM 515 N N . LYS A 1 67 ? -2.144 9.461 -3.553 1.00 86.50 67 LYS A N 1
ATOM 516 C CA . LYS A 1 67 ? -2.070 10.446 -4.633 1.00 86.50 67 LYS A CA 1
ATOM 517 C C . LYS A 1 67 ? -0.636 10.579 -5.110 1.00 86.50 67 LYS A C 1
ATOM 519 O O . LYS A 1 67 ? 0.214 11.070 -4.369 1.00 86.50 67 LYS A O 1
ATOM 524 N N . ALA A 1 68 ? -0.394 10.224 -6.363 1.00 81.62 68 ALA A N 1
ATOM 525 C CA . ALA A 1 68 ? 0.849 10.558 -7.034 1.00 81.62 68 ALA A CA 1
ATOM 526 C C . ALA A 1 68 ? 0.732 11.968 -7.655 1.00 81.62 68 ALA A C 1
ATOM 528 O O . ALA A 1 68 ? -0.327 12.358 -8.151 1.00 81.62 68 ALA A O 1
ATOM 529 N N . LYS A 1 69 ? 1.793 12.783 -7.582 1.00 75.50 69 LYS A N 1
ATOM 530 C CA . LYS A 1 69 ? 1.855 14.067 -8.316 1.00 75.50 69 LYS A CA 1
ATOM 531 C C . LYS A 1 69 ? 2.025 13.810 -9.819 1.00 75.50 69 LYS A C 1
ATOM 533 O O . LYS A 1 69 ? 2.225 12.676 -10.205 1.00 75.50 69 LYS A O 1
ATOM 538 N N . SER A 1 70 ? 1.957 14.841 -10.660 1.00 54.16 70 SER A N 1
ATOM 539 C CA . SER A 1 70 ? 1.895 14.780 -12.135 1.00 54.16 70 SER A CA 1
ATOM 540 C C . SER A 1 70 ? 2.986 13.952 -12.849 1.00 54.16 70 SER A C 1
ATOM 542 O O . SER A 1 70 ? 2.763 13.513 -13.970 1.00 54.16 70 SER A O 1
ATOM 544 N N . GLU A 1 71 ? 4.130 13.683 -12.212 1.00 56.91 71 GLU A N 1
ATOM 545 C CA . GLU A 1 71 ? 5.176 12.750 -12.694 1.00 56.91 71 GLU A CA 1
ATOM 546 C C . GLU A 1 71 ? 4.896 11.274 -12.319 1.00 56.91 71 GLU A C 1
ATOM 548 O O . GLU A 1 71 ? 5.618 10.348 -12.670 1.00 56.91 71 GLU A O 1
ATOM 553 N N . GLY A 1 72 ? 3.800 11.037 -11.609 1.00 61.34 72 GLY A N 1
ATOM 554 C CA . GLY A 1 72 ? 3.460 9.838 -10.857 1.00 61.34 72 GLY A CA 1
ATOM 555 C C . GLY A 1 72 ? 2.828 8.701 -11.645 1.00 61.34 72 GLY A C 1
ATOM 556 O O . GLY A 1 72 ? 2.232 7.821 -11.027 1.00 61.34 72 GLY A O 1
ATOM 557 N N . ARG A 1 73 ? 2.971 8.678 -12.979 1.00 72.94 73 ARG A N 1
ATOM 558 C CA . ARG A 1 73 ? 2.626 7.475 -13.759 1.00 72.94 73 ARG A CA 1
ATOM 559 C C . ARG A 1 73 ? 3.385 6.262 -13.241 1.00 72.94 73 ARG A C 1
ATOM 561 O O . ARG A 1 73 ? 2.802 5.199 -13.124 1.00 72.94 73 ARG A O 1
ATOM 568 N N . TYR A 1 74 ? 4.643 6.453 -12.855 1.00 83.00 74 TYR A N 1
ATOM 569 C CA . TYR A 1 74 ? 5.459 5.389 -12.290 1.00 83.00 74 TYR A CA 1
ATOM 570 C C . TYR A 1 74 ? 4.836 4.771 -11.029 1.00 83.00 74 TYR A C 1
ATOM 572 O O . TYR A 1 74 ? 4.600 3.570 -10.993 1.00 83.00 74 TYR A O 1
ATOM 580 N N . LEU A 1 75 ? 4.489 5.585 -10.025 1.00 83.81 75 LEU A N 1
ATOM 581 C CA . LEU A 1 75 ? 3.906 5.068 -8.783 1.00 83.81 75 LEU A CA 1
ATOM 582 C C . LEU A 1 75 ? 2.546 4.398 -9.020 1.00 83.81 75 LEU A C 1
ATOM 584 O O . LEU A 1 75 ? 2.270 3.369 -8.411 1.00 83.81 75 LEU A O 1
ATOM 588 N N . ASN A 1 76 ? 1.715 4.956 -9.907 1.00 86.44 76 ASN A N 1
ATOM 589 C CA . ASN A 1 76 ? 0.457 4.315 -10.290 1.00 86.44 76 ASN A CA 1
ATOM 590 C C . ASN A 1 76 ? 0.714 2.944 -10.922 1.00 86.44 76 ASN A C 1
ATOM 592 O O . ASN A 1 76 ? 0.122 1.971 -10.477 1.00 86.44 76 ASN A O 1
ATOM 596 N N . ASN A 1 77 ? 1.649 2.857 -11.872 1.00 87.00 77 ASN A N 1
ATOM 597 C CA . ASN A 1 77 ? 2.003 1.603 -12.531 1.00 87.00 77 ASN A CA 1
ATOM 598 C C . ASN A 1 77 ? 2.516 0.559 -11.532 1.00 87.00 77 ASN A C 1
ATOM 600 O O . ASN A 1 77 ? 2.111 -0.592 -11.619 1.00 87.00 77 ASN A O 1
ATOM 604 N N . VAL A 1 78 ? 3.369 0.953 -10.577 1.00 89.12 78 VAL A N 1
ATOM 605 C CA . VAL A 1 78 ? 3.873 0.054 -9.524 1.00 89.12 78 VAL A CA 1
ATOM 606 C C . VAL A 1 78 ? 2.734 -0.446 -8.638 1.00 89.12 78 VAL A C 1
ATOM 608 O O . VAL A 1 78 ? 2.662 -1.635 -8.338 1.00 89.12 78 VAL A O 1
ATOM 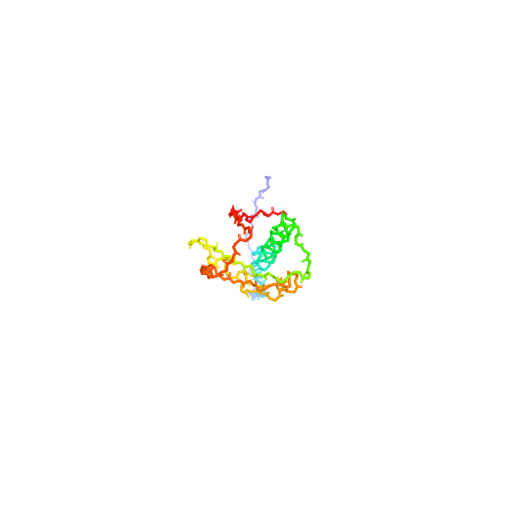611 N N . ILE A 1 79 ? 1.834 0.448 -8.216 1.00 88.50 79 ILE A N 1
A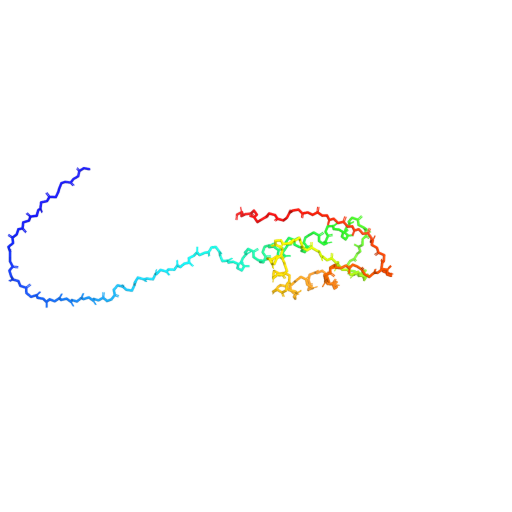TOM 612 C CA . ILE A 1 79 ? 0.683 0.074 -7.387 1.00 88.50 79 ILE A CA 1
ATOM 613 C C . ILE A 1 79 ? -0.236 -0.877 -8.157 1.00 88.50 79 ILE A C 1
ATOM 615 O O . ILE A 1 79 ? -0.640 -1.893 -7.602 1.00 88.50 79 ILE A O 1
ATOM 619 N N . GLU A 1 80 ? -0.535 -0.583 -9.421 1.00 89.31 80 GLU A N 1
ATOM 620 C CA . GLU A 1 80 ? -1.373 -1.422 -10.281 1.00 89.31 80 GLU A CA 1
ATOM 621 C C . GLU A 1 80 ? -0.730 -2.797 -10.518 1.00 89.31 80 GLU A C 1
ATOM 623 O O . GLU A 1 80 ? -1.387 -3.818 -10.324 1.00 89.31 80 GLU A O 1
ATOM 628 N N . SER A 1 81 ? 0.565 -2.852 -10.846 1.00 90.25 81 SER A N 1
ATOM 629 C CA . SER A 1 81 ? 1.277 -4.109 -11.115 1.00 90.25 81 SER A CA 1
ATOM 630 C C . SER A 1 81 ? 1.501 -4.969 -9.869 1.00 90.25 81 SER A C 1
ATOM 632 O O . SER A 1 81 ? 1.569 -6.191 -9.979 1.00 90.25 81 SER A O 1
ATOM 634 N N . HIS A 1 82 ? 1.564 -4.359 -8.681 1.00 91.75 82 HIS A N 1
ATOM 635 C CA . HIS A 1 82 ? 1.779 -5.049 -7.403 1.00 91.75 82 HIS A CA 1
ATOM 636 C C . HIS A 1 82 ? 0.558 -4.984 -6.473 1.00 91.75 82 HIS A C 1
ATOM 638 O O . HIS A 1 82 ? 0.699 -5.153 -5.259 1.00 91.75 82 HIS A O 1
ATOM 644 N N . THR A 1 83 ? -0.646 -4.755 -7.012 1.00 90.56 83 THR A N 1
ATOM 645 C CA . THR A 1 83 ? -1.868 -4.584 -6.203 1.00 90.56 83 THR A CA 1
ATOM 646 C C . THR A 1 83 ? -2.103 -5.774 -5.275 1.00 90.56 83 THR A C 1
ATOM 648 O O . THR A 1 83 ? -2.307 -5.574 -4.077 1.00 90.56 83 THR A O 1
ATOM 651 N N . ASP A 1 84 ? -1.991 -7.002 -5.784 1.00 92.62 84 ASP A N 1
ATOM 652 C CA . ASP A 1 84 ? -2.206 -8.217 -4.989 1.00 92.62 84 ASP A CA 1
ATOM 653 C C . ASP A 1 84 ? -1.163 -8.374 -3.880 1.00 92.62 84 ASP A C 1
ATOM 655 O O . ASP A 1 84 ? -1.498 -8.724 -2.748 1.00 92.62 84 ASP A O 1
ATOM 659 N N . PHE A 1 85 ? 0.100 -8.057 -4.173 1.00 92.25 85 PHE A N 1
ATOM 660 C CA . PHE A 1 85 ? 1.192 -8.117 -3.201 1.00 92.25 85 PHE A CA 1
ATOM 661 C C . PHE A 1 85 ? 0.995 -7.106 -2.064 1.00 92.25 85 PHE A C 1
ATOM 663 O O . PHE A 1 85 ? 1.123 -7.440 -0.877 1.00 92.25 85 PHE A O 1
ATOM 670 N N . ILE A 1 86 ? 0.625 -5.873 -2.419 1.00 92.75 86 ILE A N 1
ATOM 671 C CA . ILE A 1 86 ? 0.321 -4.821 -1.453 1.00 92.75 86 ILE A CA 1
ATOM 672 C C . ILE A 1 86 ? -0.889 -5.239 -0.616 1.00 92.75 86 ILE A C 1
ATOM 674 O O . ILE A 1 86 ? -0.799 -5.246 0.615 1.00 92.75 86 ILE A O 1
ATOM 678 N N . PHE A 1 87 ? -1.985 -5.654 -1.258 1.00 92.06 87 PHE A N 1
ATOM 679 C CA . PHE A 1 87 ? -3.227 -6.054 -0.598 1.00 92.06 87 PHE A CA 1
ATOM 680 C C . PHE A 1 87 ? -3.031 -7.237 0.354 1.00 92.06 87 PHE A C 1
ATOM 682 O O . PHE A 1 87 ? -3.468 -7.167 1.504 1.00 92.06 87 PHE A O 1
ATOM 689 N N . ALA A 1 88 ? -2.316 -8.282 -0.069 1.00 92.50 88 ALA A N 1
ATOM 690 C CA . ALA A 1 88 ? -2.017 -9.447 0.763 1.00 92.50 88 ALA A CA 1
ATOM 691 C C . ALA A 1 88 ? -1.283 -9.067 2.059 1.00 92.50 88 ALA A C 1
ATOM 693 O O . ALA A 1 88 ? -1.492 -9.688 3.106 1.00 92.50 88 ALA A O 1
ATOM 694 N N . THR A 1 89 ? -0.457 -8.019 2.005 1.00 92.06 89 THR A N 1
ATOM 695 C CA . THR A 1 89 ? 0.348 -7.573 3.144 1.00 92.06 89 THR A CA 1
ATOM 696 C C . THR A 1 89 ? -0.399 -6.598 4.054 1.00 92.06 89 THR A C 1
ATOM 698 O O . THR A 1 89 ? -0.328 -6.722 5.278 1.00 92.06 89 THR A O 1
ATOM 701 N N . ILE A 1 90 ? -1.111 -5.615 3.492 1.00 91.75 90 ILE A N 1
ATOM 702 C CA . ILE A 1 90 ? -1.789 -4.574 4.286 1.00 91.75 90 ILE A CA 1
ATOM 703 C C . ILE A 1 90 ? -3.201 -4.981 4.729 1.00 91.75 90 ILE A C 1
ATOM 705 O O . ILE A 1 90 ? -3.685 -4.461 5.738 1.00 91.75 90 ILE A O 1
ATOM 709 N N . LYS A 1 91 ? -3.836 -5.913 4.001 1.00 91.88 91 LYS A N 1
ATOM 710 C CA . LYS A 1 91 ? -5.213 -6.403 4.198 1.00 91.88 91 LYS A CA 1
ATOM 711 C C . LYS A 1 91 ? -6.258 -5.284 4.242 1.00 91.88 91 LYS A C 1
ATOM 713 O O . LYS A 1 91 ? -7.207 -5.334 5.015 1.00 91.88 91 LYS A O 1
ATOM 718 N N . ALA A 1 92 ? -6.046 -4.258 3.429 1.00 91.00 92 ALA A N 1
ATOM 719 C CA . ALA A 1 92 ? -6.861 -3.056 3.361 1.00 91.00 92 ALA A CA 1
ATOM 720 C C . ALA A 1 92 ? -6.994 -2.612 1.896 1.00 91.00 92 ALA A C 1
ATOM 722 O O . ALA A 1 92 ? -6.021 -2.733 1.145 1.00 91.00 92 ALA A O 1
ATOM 723 N N . PRO A 1 93 ? -8.156 -2.086 1.469 1.00 90.69 93 PRO A N 1
ATOM 724 C CA . PRO A 1 93 ? -8.305 -1.519 0.136 1.00 90.69 93 PRO A CA 1
ATOM 725 C C . PRO A 1 93 ? -7.371 -0.322 -0.066 1.00 90.69 93 PRO A C 1
ATOM 727 O O . PRO A 1 93 ? -7.289 0.559 0.794 1.00 90.69 93 PRO A O 1
ATOM 730 N N . LEU A 1 94 ? -6.716 -0.271 -1.226 1.00 90.81 94 LEU A N 1
ATOM 731 C CA . LEU A 1 94 ? -5.895 0.854 -1.666 1.00 90.81 94 LEU A CA 1
ATOM 732 C C . LEU A 1 94 ? -6.597 1.557 -2.834 1.00 90.81 94 LEU A C 1
ATOM 734 O O . LEU A 1 94 ? -6.874 0.932 -3.854 1.00 90.81 94 LEU A O 1
ATOM 738 N N . LYS A 1 95 ? -6.922 2.843 -2.676 1.00 90.19 95 LYS A N 1
ATOM 739 C CA . LYS A 1 95 ? -7.706 3.627 -3.642 1.00 90.19 95 LYS A CA 1
ATOM 740 C C . LYS A 1 95 ? -7.004 4.932 -4.029 1.00 90.19 95 LYS A C 1
ATOM 742 O O . LYS A 1 95 ? -6.326 5.532 -3.194 1.00 90.19 95 LYS A O 1
ATOM 747 N N . PRO A 1 96 ? -7.180 5.429 -5.260 1.00 88.62 96 PRO A N 1
ATOM 748 C CA . PRO A 1 96 ? -6.705 6.757 -5.621 1.00 88.62 96 PRO A CA 1
ATOM 749 C C . PRO A 1 96 ? -7.498 7.852 -4.884 1.00 88.62 96 PRO A C 1
ATOM 751 O O . PRO A 1 96 ? -8.699 7.731 -4.657 1.00 88.62 96 PRO A O 1
ATOM 754 N N . TYR A 1 97 ? -6.820 8.938 -4.519 1.00 86.31 97 TYR A N 1
ATOM 755 C CA . TYR A 1 97 ? -7.409 10.182 -4.009 1.00 86.31 97 TYR A CA 1
ATOM 756 C C . TYR A 1 97 ? -8.218 10.888 -5.123 1.00 86.31 97 TYR A C 1
ATOM 758 O O . TYR A 1 97 ? -7.771 10.859 -6.273 1.00 86.31 97 TYR A O 1
ATOM 766 N N . PRO A 1 98 ? -9.324 11.611 -4.839 1.00 87.94 98 PRO A N 1
ATOM 767 C CA . PRO A 1 98 ? -9.795 12.102 -3.539 1.00 87.94 98 PRO A CA 1
ATOM 768 C C . PRO A 1 98 ? -10.500 11.089 -2.647 1.00 87.94 98 PRO A C 1
ATOM 770 O O . PRO A 1 98 ? -11.167 10.174 -3.111 1.00 87.94 98 PRO A O 1
ATOM 773 N N . VAL A 1 99 ? -10.346 11.313 -1.340 1.00 88.31 99 VAL A N 1
ATOM 774 C CA . VAL A 1 99 ? -11.163 10.683 -0.298 1.00 88.31 99 VAL A CA 1
ATOM 775 C C . VAL A 1 99 ? -12.607 11.165 -0.460 1.00 88.31 99 VAL A C 1
ATOM 777 O O . VAL A 1 99 ? -12.832 12.330 -0.805 1.00 88.31 99 VAL A O 1
ATOM 780 N N . SER A 1 100 ? -13.579 10.282 -0.227 1.00 87.44 100 SER A N 1
ATOM 781 C CA . SER A 1 100 ? -14.989 10.671 -0.231 1.00 87.44 100 SER A CA 1
ATOM 782 C C . SER A 1 100 ? -15.248 11.736 0.846 1.00 87.44 100 SER A C 1
ATOM 784 O O . SER A 1 100 ? -14.731 11.597 1.951 1.00 87.44 100 SER A O 1
ATOM 786 N N . PRO A 1 101 ? -16.074 12.770 0.599 1.00 84.50 101 PRO A N 1
ATOM 787 C CA . PRO A 1 101 ? -16.402 13.779 1.613 1.00 84.50 101 PRO A CA 1
ATOM 788 C C . PRO A 1 101 ? -17.048 13.211 2.886 1.00 84.50 101 PRO A C 1
ATOM 790 O O . PRO A 1 101 ? -17.089 13.893 3.904 1.00 84.50 1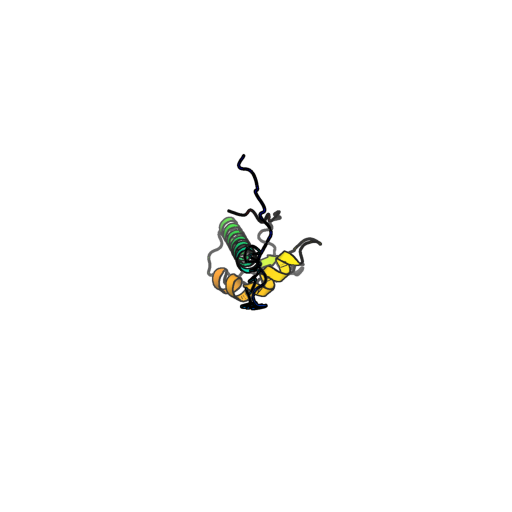01 PRO A O 1
ATOM 793 N N . SER A 1 102 ? -17.592 11.993 2.812 1.00 87.12 102 SER A N 1
ATOM 794 C CA . SER A 1 102 ? -18.219 11.287 3.934 1.00 87.12 102 SER A CA 1
ATOM 795 C C . SER A 1 102 ? -17.242 10.458 4.774 1.00 87.12 102 SER A C 1
ATOM 797 O O . SER A 1 102 ? -17.639 9.992 5.838 1.00 87.12 102 SER A O 1
ATOM 799 N N . ASP A 1 103 ? -16.002 10.264 4.318 1.00 85.75 103 ASP A N 1
ATOM 800 C CA . ASP A 1 103 ? -15.004 9.463 5.029 1.00 85.75 103 ASP A CA 1
ATOM 801 C C . ASP A 1 103 ? -14.156 10.355 5.955 1.00 85.75 103 ASP A C 1
ATOM 803 O O . ASP A 1 103 ? -13.720 11.446 5.576 1.00 85.75 103 ASP A O 1
ATOM 807 N N . GLU A 1 104 ? -13.866 9.871 7.164 1.00 88.06 104 GLU A N 1
ATOM 808 C CA . GLU A 1 104 ? -12.962 10.542 8.102 1.00 88.06 104 GLU A CA 1
ATOM 809 C C . GLU A 1 104 ? -11.492 10.224 7.779 1.00 88.06 104 GLU A C 1
ATOM 811 O O . GLU A 1 104 ? -11.097 9.066 7.622 1.00 88.06 104 GLU A O 1
ATOM 816 N N . VAL A 1 105 ? -10.649 11.259 7.707 1.00 89.88 105 VAL A N 1
ATOM 817 C CA . VAL A 1 105 ? -9.206 11.098 7.479 1.00 89.88 105 VAL A CA 1
ATOM 818 C C . VAL A 1 105 ? -8.483 10.985 8.819 1.00 89.88 105 VAL A C 1
ATOM 820 O O . VAL A 1 105 ? -8.224 11.988 9.477 1.00 89.88 105 VAL A O 1
ATOM 823 N N . LEU A 1 106 ? -8.099 9.761 9.190 1.00 89.31 106 LEU A N 1
ATOM 824 C CA . LEU A 1 106 ? -7.385 9.486 10.446 1.00 89.31 106 LEU A CA 1
ATOM 825 C C . LEU A 1 106 ? -5.953 10.043 10.459 1.00 89.31 106 LEU A C 1
ATOM 827 O O . LEU A 1 106 ? -5.472 10.545 11.472 1.00 89.31 106 LEU A O 1
ATOM 831 N N . ILE A 1 107 ? -5.243 9.914 9.335 1.00 90.81 107 ILE A N 1
ATOM 832 C CA . ILE A 1 107 ? -3.868 10.391 9.173 1.00 90.81 107 ILE A CA 1
ATOM 833 C C . ILE A 1 107 ? -3.550 10.615 7.697 1.00 90.81 107 ILE A C 1
ATOM 835 O O . ILE A 1 107 ? -4.013 9.880 6.825 1.00 90.81 107 ILE A O 1
ATOM 839 N N . GLN A 1 108 ? -2.715 11.613 7.419 1.00 90.19 108 GLN A N 1
ATOM 840 C CA . GLN A 1 108 ? -2.206 11.894 6.084 1.00 90.19 108 GLN A CA 1
ATOM 841 C C . GLN A 1 108 ? -0.710 12.201 6.152 1.00 90.19 108 GLN A C 1
ATOM 843 O O . GLN A 1 108 ? -0.255 12.959 7.006 1.00 90.19 108 GLN A O 1
ATOM 848 N N . GLU A 1 109 ? 0.057 11.642 5.220 1.00 88.06 109 GLU A N 1
ATOM 849 C CA . GLU A 1 109 ? 1.485 11.916 5.073 1.00 88.06 109 GLU A CA 1
ATOM 850 C C . GLU A 1 109 ? 1.798 12.204 3.602 1.00 88.06 109 GLU A C 1
ATOM 852 O O . GLU A 1 109 ? 1.213 11.615 2.692 1.00 88.06 109 GLU A O 1
ATOM 857 N N . LYS A 1 110 ? 2.702 13.157 3.367 1.00 86.19 110 LYS A N 1
ATOM 858 C CA . LYS A 1 110 ? 3.211 13.497 2.039 1.00 86.19 110 LYS A CA 1
ATOM 859 C C . LYS A 1 110 ? 4.714 13.289 2.043 1.00 86.19 110 LYS A C 1
ATOM 861 O O . LYS A 1 110 ? 5.417 13.903 2.840 1.00 86.19 110 LYS A O 1
ATOM 866 N N . THR A 1 111 ? 5.191 12.491 1.099 1.00 77.44 111 THR A N 1
ATOM 867 C CA . THR A 1 111 ? 6.586 12.051 1.040 1.00 77.44 111 THR A CA 1
ATOM 868 C C . THR A 1 111 ? 7.105 12.157 -0.388 1.00 77.44 111 THR A C 1
ATOM 870 O O . THR A 1 111 ? 6.335 12.045 -1.343 1.00 77.44 111 THR A O 1
ATOM 873 N N . GLN A 1 112 ? 8.404 12.418 -0.526 1.00 74.00 112 GLN A N 1
ATOM 874 C CA . GLN A 1 112 ? 9.123 12.207 -1.780 1.00 74.00 112 GLN A CA 1
ATOM 875 C C . GLN A 1 112 ? 9.665 10.783 -1.765 1.00 74.00 112 GLN A C 1
ATOM 877 O O . GLN A 1 112 ? 10.325 10.396 -0.804 1.00 74.00 112 GLN A O 1
ATOM 882 N N . VAL A 1 113 ? 9.330 10.010 -2.791 1.00 65.44 113 VAL A N 1
ATOM 883 C CA . VAL A 1 113 ? 9.807 8.637 -2.950 1.00 65.44 113 VAL A CA 1
ATOM 884 C C . VAL A 1 113 ? 11.009 8.713 -3.882 1.00 65.44 113 VAL A C 1
ATOM 886 O O . VAL A 1 113 ? 10.844 9.029 -5.059 1.00 65.44 113 VAL A O 1
ATOM 889 N N . SER A 1 114 ? 12.209 8.521 -3.339 1.00 58.88 114 SER A N 1
ATOM 890 C CA . SER A 1 114 ? 13.444 8.464 -4.124 1.00 58.88 114 SER A CA 1
ATOM 891 C C . SER A 1 114 ? 13.769 6.999 -4.408 1.00 58.88 114 SER A C 1
ATOM 893 O O . SER A 1 114 ? 13.802 6.215 -3.461 1.00 58.88 114 SER A O 1
ATOM 895 N N . PRO A 1 115 ? 14.036 6.599 -5.662 1.00 55.91 115 PRO A N 1
ATOM 896 C CA . PRO A 1 115 ? 14.622 5.295 -5.944 1.00 55.91 115 PRO A CA 1
ATOM 897 C C . PRO A 1 115 ? 16.099 5.318 -5.516 1.00 55.91 115 PRO A C 1
ATOM 899 O O . PRO A 1 115 ? 16.988 5.545 -6.330 1.00 55.91 115 PRO A O 1
ATOM 902 N N . GLU A 1 116 ? 16.380 5.177 -4.219 1.00 47.28 116 GLU A N 1
ATOM 903 C CA . GLU A 1 116 ? 17.755 5.001 -3.738 1.00 47.28 116 GLU A CA 1
ATOM 904 C C . GLU A 1 116 ? 18.168 3.534 -3.893 1.00 47.28 116 GLU A C 1
ATOM 906 O O . GLU A 1 116 ? 17.789 2.665 -3.105 1.00 47.28 116 GLU A O 1
ATOM 911 N N . PHE A 1 117 ? 18.942 3.277 -4.949 1.00 48.00 117 PHE A N 1
ATOM 912 C CA . PHE A 1 117 ? 19.634 2.017 -5.206 1.00 48.00 117 PHE A CA 1
ATOM 913 C C . PHE A 1 117 ? 20.575 1.695 -4.030 1.00 48.00 117 PHE A C 1
ATOM 915 O O . PHE A 1 117 ? 21.453 2.501 -3.717 1.00 48.00 117 PHE A O 1
ATOM 922 N N . HIS A 1 118 ? 20.381 0.543 -3.384 1.00 39.00 118 HIS A N 1
ATOM 923 C CA . HIS A 1 118 ? 21.340 -0.057 -2.450 1.00 39.00 118 HIS A CA 1
ATOM 924 C C . HIS A 1 118 ? 22.011 -1.255 -3.115 1.00 39.00 118 HIS A C 1
ATOM 926 O O . HIS A 1 118 ? 21.288 -1.996 -3.821 1.00 39.00 118 HIS A O 1
#